Protein AF-A0A9D5S9P6-F1 (afdb_monomer)

Radius of gyration: 15.17 Å; Cα contacts (8 Å, |Δi|>4): 140; chains: 1; bounding box: 53×34×42 Å

Structure (mmCIF, N/CA/C/O backbone):
data_AF-A0A9D5S9P6-F1
#
_entry.id   AF-A0A9D5S9P6-F1
#
loop_
_atom_site.group_PDB
_atom_site.id
_atom_site.type_symbol
_atom_site.label_atom_id
_atom_site.label_alt_id
_atom_site.label_comp_id
_atom_site.label_asym_id
_atom_site.label_entity_id
_atom_site.label_seq_id
_atom_site.pdbx_PDB_ins_code
_atom_site.Cartn_x
_atom_site.Cartn_y
_atom_site.Cartn_z
_atom_site.occupancy
_atom_site.B_iso_or_equiv
_atom_site.auth_seq_id
_atom_site.auth_comp_id
_atom_site.auth_asym_id
_atom_site.auth_atom_id
_atom_site.pdbx_PDB_model_num
ATOM 1 N N . MET A 1 1 ? -26.458 5.612 26.821 1.00 38.66 1 MET A N 1
ATOM 2 C CA . MET A 1 1 ? -25.462 6.044 25.814 1.00 38.66 1 MET A CA 1
ATOM 3 C C . MET A 1 1 ? -24.932 4.812 25.089 1.00 38.66 1 MET A C 1
ATOM 5 O O . MET A 1 1 ? -24.274 4.001 25.723 1.00 38.66 1 MET A O 1
ATOM 9 N N . LYS A 1 2 ? -25.262 4.609 23.805 1.00 32.00 2 LYS A N 1
ATOM 10 C CA . LYS A 1 2 ? -24.620 3.568 22.984 1.00 32.00 2 LYS A CA 1
ATOM 11 C C . LYS A 1 2 ? -23.359 4.178 22.375 1.00 32.00 2 LYS A C 1
ATOM 13 O O . LYS A 1 2 ? -23.454 5.179 21.674 1.00 32.00 2 LYS A O 1
ATOM 18 N N . ALA A 1 3 ? -22.196 3.613 22.682 1.00 42.91 3 ALA A N 1
ATOM 19 C CA . ALA A 1 3 ? -20.968 3.939 21.973 1.00 42.91 3 ALA A CA 1
ATOM 20 C C . ALA A 1 3 ? -21.141 3.500 20.513 1.00 42.91 3 ALA A C 1
ATOM 22 O O . ALA A 1 3 ? -21.346 2.315 20.247 1.00 42.91 3 ALA A O 1
ATOM 23 N N . TYR A 1 4 ? -21.100 4.447 19.579 1.00 42.47 4 TYR A N 1
ATOM 24 C CA . TYR A 1 4 ? -20.995 4.139 18.160 1.00 42.47 4 TYR A CA 1
ATOM 25 C C . TYR 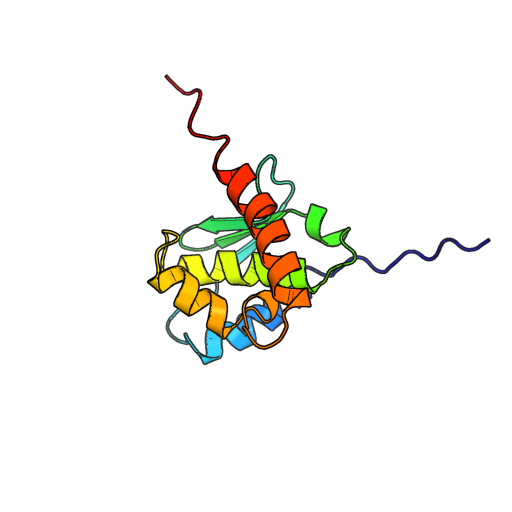A 1 4 ? -19.618 3.502 17.949 1.00 42.47 4 TYR A C 1
ATOM 27 O O . TYR A 1 4 ? -18.603 4.193 17.936 1.00 42.47 4 TYR A O 1
ATOM 35 N N . LYS A 1 5 ? -19.558 2.169 17.873 1.00 50.28 5 LYS A N 1
ATOM 36 C CA . LYS A 1 5 ? -18.395 1.494 17.298 1.00 50.28 5 LYS A CA 1
ATOM 37 C C . LYS A 1 5 ? -18.413 1.855 15.821 1.00 50.28 5 LYS A C 1
ATOM 39 O O . LYS A 1 5 ? -19.235 1.327 15.085 1.00 50.28 5 LYS A O 1
ATOM 44 N N . THR A 1 6 ? -17.565 2.787 15.408 1.00 58.38 6 THR A N 1
ATOM 45 C CA . THR A 1 6 ? -17.225 2.942 13.996 1.00 58.38 6 THR A CA 1
ATOM 46 C C . THR A 1 6 ? -16.754 1.573 13.513 1.00 58.38 6 THR A C 1
ATOM 48 O O . THR A 1 6 ? -15.863 0.986 14.138 1.00 58.38 6 THR A O 1
ATOM 51 N N . ASP A 1 7 ? -17.395 1.022 12.485 1.00 79.31 7 ASP A N 1
ATOM 52 C CA . ASP A 1 7 ? -16.976 -0.255 11.919 1.00 79.31 7 ASP A CA 1
ATOM 53 C C . ASP A 1 7 ? -15.508 -0.137 11.498 1.00 79.31 7 ASP A C 1
ATOM 55 O O . ASP A 1 7 ? -15.110 0.821 10.833 1.00 79.31 7 ASP A O 1
ATOM 59 N N . MET A 1 8 ? -14.677 -1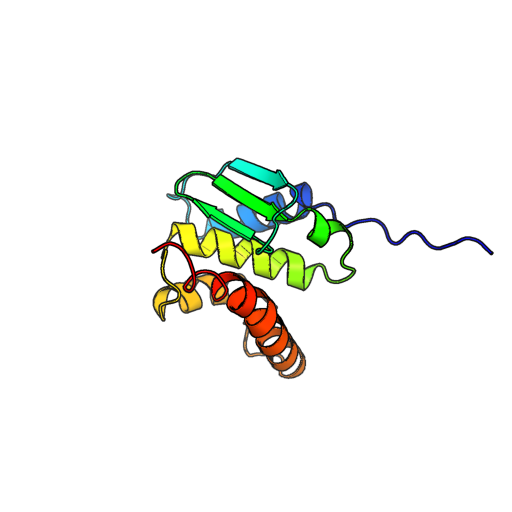.070 11.966 1.00 87.88 8 MET A N 1
ATOM 60 C CA . MET A 1 8 ? -13.259 -1.084 11.617 1.00 87.88 8 MET A CA 1
ATOM 61 C C . MET A 1 8 ? -13.111 -1.216 10.102 1.00 87.88 8 MET A C 1
ATOM 63 O O . MET A 1 8 ? -13.858 -1.961 9.467 1.00 87.88 8 MET A O 1
ATOM 67 N N . ILE A 1 9 ? -12.114 -0.542 9.528 1.00 92.62 9 ILE A N 1
ATOM 68 C CA . ILE A 1 9 ? -11.826 -0.679 8.100 1.00 92.62 9 ILE A CA 1
ATOM 69 C C . ILE A 1 9 ? -11.398 -2.122 7.819 1.00 92.62 9 ILE A C 1
ATOM 71 O O . ILE A 1 9 ? -10.427 -2.619 8.394 1.00 92.62 9 ILE A O 1
ATOM 75 N N . ASP A 1 10 ? -12.091 -2.782 6.894 1.00 95.88 10 ASP A N 1
ATOM 76 C CA . ASP A 1 10 ? -11.721 -4.104 6.400 1.00 95.88 10 ASP A CA 1
ATOM 77 C C . ASP A 1 10 ? -10.551 -3.989 5.410 1.00 95.88 10 ASP A C 1
ATOM 79 O O . ASP A 1 10 ? -10.723 -3.688 4.228 1.00 95.88 10 ASP A O 1
ATOM 83 N N . LEU A 1 11 ? -9.333 -4.227 5.903 1.00 96.06 11 LEU A N 1
ATOM 84 C CA . LEU A 1 11 ? -8.124 -4.131 5.080 1.00 96.06 11 LEU A CA 1
ATOM 85 C C . LEU A 1 11 ? -8.077 -5.149 3.944 1.00 96.06 11 LEU A C 1
ATOM 87 O O . LEU A 1 11 ? -7.435 -4.862 2.938 1.00 96.06 11 LEU A O 1
ATOM 91 N N . GLN A 1 12 ? -8.702 -6.321 4.096 1.00 97.44 12 GLN A N 1
ATOM 92 C CA . GLN A 1 12 ? -8.726 -7.311 3.022 1.00 97.44 12 GLN A CA 1
ATOM 93 C C . GLN A 1 12 ? -9.595 -6.785 1.883 1.00 97.44 12 GLN A C 1
ATOM 95 O O . GLN A 1 12 ? -9.138 -6.721 0.746 1.00 97.44 12 GLN A O 1
ATOM 100 N N . ARG A 1 13 ? -10.800 -6.307 2.208 1.00 97.50 13 ARG A N 1
ATOM 101 C CA . ARG A 1 13 ? -11.713 -5.711 1.229 1.00 97.50 13 ARG A CA 1
ATOM 102 C C . ARG A 1 13 ? -11.098 -4.509 0.513 1.00 97.50 13 ARG A C 1
ATOM 104 O O . ARG A 1 13 ? -11.216 -4.403 -0.707 1.00 97.50 13 ARG A O 1
ATOM 111 N N . GLU A 1 14 ? -10.440 -3.612 1.247 1.00 97.12 14 GLU A N 1
ATOM 112 C CA . GLU A 1 14 ? -9.780 -2.447 0.644 1.00 97.12 14 GLU A CA 1
ATOM 113 C C . GLU A 1 14 ? -8.600 -2.852 -0.246 1.00 97.12 14 GLU A C 1
ATOM 115 O O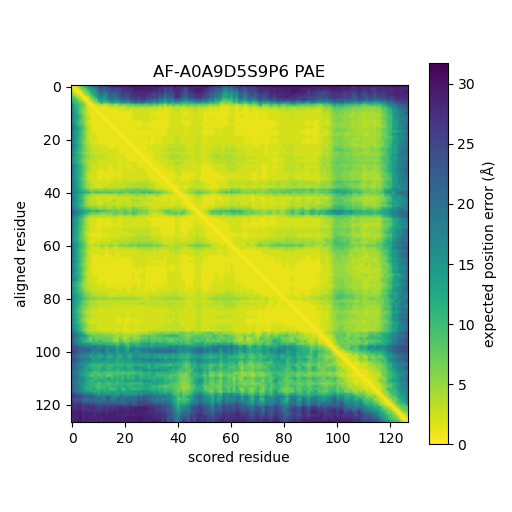 . GLU A 1 14 ? -8.447 -2.325 -1.347 1.00 97.12 14 GLU A O 1
ATOM 120 N N . TYR A 1 15 ? -7.795 -3.825 0.190 1.00 98.00 15 TYR A N 1
ATOM 121 C CA . TYR A 1 15 ? -6.701 -4.364 -0.613 1.00 98.00 15 TYR A CA 1
ATOM 122 C C . TYR A 1 15 ? -7.202 -5.005 -1.912 1.00 98.00 15 TYR A C 1
ATOM 124 O O . TYR A 1 15 ? -6.648 -4.730 -2.975 1.00 98.00 15 TYR A O 1
ATOM 132 N N . ASP A 1 16 ? -8.263 -5.808 -1.839 1.00 98.25 16 ASP A N 1
ATOM 133 C CA . ASP A 1 16 ? -8.854 -6.480 -2.995 1.00 98.25 16 ASP A CA 1
ATOM 134 C C . ASP A 1 16 ? -9.391 -5.460 -4.003 1.00 98.25 16 ASP A C 1
ATOM 136 O O . ASP A 1 16 ? -9.057 -5.523 -5.184 1.00 98.25 16 ASP A O 1
ATOM 140 N N . GLY A 1 17 ? -10.139 -4.457 -3.535 1.00 97.75 17 GLY A N 1
ATOM 141 C CA . GLY A 1 17 ? -10.649 -3.390 -4.396 1.00 97.75 17 GLY A CA 1
ATOM 142 C C . GLY A 1 17 ? -9.537 -2.585 -5.075 1.00 97.75 17 GLY A C 1
ATOM 143 O O . GLY A 1 17 ? -9.615 -2.310 -6.274 1.00 97.75 17 GLY A O 1
ATOM 144 N N . CYS A 1 18 ? -8.477 -2.238 -4.338 1.00 97.50 18 CYS A N 1
ATOM 145 C CA . CYS A 1 18 ? -7.302 -1.581 -4.909 1.00 97.50 18 CYS A CA 1
ATOM 146 C C . CYS A 1 18 ? -6.588 -2.469 -5.936 1.00 97.50 18 CYS A C 1
ATOM 148 O O . CYS A 1 18 ? -6.163 -1.969 -6.979 1.00 97.50 18 CYS A O 1
ATOM 150 N N . TRP A 1 19 ? -6.482 -3.775 -5.673 1.00 97.88 19 TRP A N 1
ATOM 151 C CA . TRP A 1 19 ? -5.826 -4.716 -6.575 1.00 97.88 19 TRP A CA 1
ATOM 152 C C . TRP A 1 19 ? -6.553 -4.816 -7.917 1.00 97.88 19 TRP A C 1
ATOM 154 O O . TRP A 1 19 ? -5.906 -4.720 -8.954 1.00 97.88 19 TRP A O 1
ATOM 164 N N . GLU A 1 20 ? -7.884 -4.915 -7.924 1.00 97.88 20 GLU A N 1
ATOM 165 C CA . GLU A 1 20 ? -8.669 -4.979 -9.169 1.00 97.88 20 GLU A CA 1
ATOM 166 C C . GLU A 1 20 ? -8.492 -3.730 -10.050 1.00 97.88 20 GLU A C 1
ATOM 168 O O . GLU A 1 20 ? -8.521 -3.789 -11.281 1.00 97.88 20 GLU A O 1
ATOM 173 N N . VAL A 1 21 ? -8.304 -2.557 -9.443 1.00 97.06 21 VAL A N 1
ATOM 174 C CA . VAL A 1 21 ? -7.998 -1.326 -10.187 1.00 97.06 21 VAL A CA 1
ATOM 175 C C . VAL A 1 21 ? -6.562 -1.355 -10.710 1.00 97.06 21 VAL A C 1
ATOM 177 O O . VAL A 1 21 ? -6.339 -1.080 -11.887 1.00 97.06 21 VAL A O 1
ATOM 180 N N . PHE A 1 22 ? -5.600 -1.710 -9.859 1.00 96.94 22 PHE A N 1
ATOM 181 C CA . PHE A 1 22 ? -4.181 -1.742 -10.206 1.00 96.94 22 PHE A CA 1
ATOM 182 C C . PHE A 1 22 ? -3.878 -2.755 -11.319 1.00 96.94 22 PHE A C 1
ATOM 184 O O . PHE A 1 22 ? -3.217 -2.428 -12.305 1.00 96.94 22 PHE A O 1
ATOM 191 N N . HIS A 1 23 ? -4.412 -3.971 -11.198 1.00 96.94 23 HIS A N 1
ATOM 192 C CA . HIS A 1 23 ? -4.176 -5.073 -12.125 1.00 96.94 23 HIS A CA 1
ATOM 193 C C . HIS A 1 23 ? -4.720 -4.794 -13.531 1.00 96.94 23 HIS A C 1
ATOM 195 O O . HIS A 1 23 ? -4.113 -5.213 -14.510 1.00 96.94 23 HIS A O 1
ATOM 201 N N . ARG A 1 24 ? -5.805 -4.017 -13.659 1.00 97.06 24 ARG A N 1
ATOM 202 C CA . ARG A 1 24 ? -6.311 -3.589 -14.975 1.00 97.06 24 ARG A CA 1
ATOM 203 C C . ARG A 1 24 ? -5.294 -2.764 -15.765 1.00 97.06 24 ARG A C 1
ATOM 205 O O . ARG A 1 24 ? -5.246 -2.883 -16.983 1.00 97.06 24 ARG A O 1
ATOM 212 N N . GLN A 1 25 ? -4.485 -1.954 -15.083 1.00 96.25 25 GLN A N 1
ATOM 213 C CA . GLN A 1 25 ? -3.431 -1.152 -15.709 1.00 96.25 25 GLN A CA 1
ATOM 214 C C . GLN A 1 25 ? -2.116 -1.937 -15.854 1.00 96.25 25 GLN A C 1
ATOM 216 O O . GLN A 1 25 ? -1.362 -1.715 -16.799 1.00 96.25 25 GLN A O 1
ATOM 221 N N . TYR A 1 26 ? -1.848 -2.860 -14.927 1.00 95.75 26 TYR A N 1
ATOM 222 C CA . TYR A 1 26 ? -0.616 -3.647 -14.856 1.00 95.75 26 TYR A CA 1
ATOM 223 C C . TYR A 1 26 ? -0.903 -5.162 -14.843 1.00 95.75 26 TYR A C 1
ATOM 225 O O . TYR A 1 26 ? -0.597 -5.841 -13.857 1.00 95.75 26 TYR A O 1
ATOM 233 N N . PRO A 1 27 ? -1.464 -5.730 -15.931 1.00 96.62 27 PRO A N 1
ATOM 234 C CA . PRO A 1 27 ? -1.938 -7.118 -15.950 1.00 96.62 27 PRO A CA 1
ATOM 235 C C . PRO A 1 27 ? -0.809 -8.156 -15.880 1.00 96.62 27 PRO A C 1
ATOM 237 O O . PRO A 1 27 ? -1.041 -9.311 -15.538 1.00 96.62 27 PRO A O 1
ATOM 240 N N . TYR A 1 28 ? 0.427 -7.752 -16.178 1.00 95.38 28 TYR A N 1
ATOM 241 C CA . TYR A 1 28 ? 1.615 -8.607 -16.115 1.00 95.38 28 TYR A CA 1
ATOM 242 C C . TYR A 1 28 ? 2.208 -8.741 -14.702 1.00 95.38 28 TYR A C 1
ATOM 244 O O . TYR A 1 28 ? 3.151 -9.506 -14.505 1.00 95.38 28 TYR A O 1
ATOM 252 N N . VAL A 1 29 ? 1.700 -7.994 -13.717 1.00 94.69 29 VAL A N 1
ATOM 253 C CA . VAL A 1 29 ? 2.168 -8.074 -12.328 1.00 94.69 29 VAL A CA 1
ATOM 254 C C . VAL A 1 29 ? 1.401 -9.168 -11.592 1.00 94.69 29 VAL A C 1
ATOM 256 O O . VAL A 1 29 ? 0.174 -9.128 -11.502 1.00 94.69 29 VAL A O 1
ATOM 259 N N . GLU A 1 30 ? 2.129 -10.136 -11.031 1.00 95.00 30 GLU A N 1
ATOM 260 C CA . GLU A 1 30 ? 1.555 -11.186 -10.182 1.00 95.00 30 GLU A CA 1
ATOM 261 C C . GLU A 1 30 ? 0.965 -10.574 -8.903 1.00 95.00 30 GLU A C 1
ATOM 263 O O . GLU A 1 30 ? 1.583 -9.713 -8.269 1.00 95.00 30 GLU A O 1
ATOM 268 N N . ARG A 1 31 ? -0.220 -11.044 -8.494 1.00 96.56 31 ARG A N 1
ATOM 269 C CA . ARG A 1 31 ? -0.869 -10.593 -7.259 1.00 96.56 31 ARG A CA 1
ATOM 270 C C . ARG A 1 31 ? -0.022 -10.951 -6.040 1.00 96.56 31 ARG A C 1
ATOM 272 O O . ARG A 1 31 ? 0.122 -12.139 -5.743 1.00 96.56 31 ARG A O 1
ATOM 279 N N . PRO A 1 32 ? 0.501 -9.968 -5.286 1.00 96.81 32 PRO A N 1
ATOM 280 C CA . PRO A 1 32 ? 1.272 -10.281 -4.100 1.00 96.81 32 PRO A CA 1
ATOM 281 C C . PRO A 1 32 ? 0.346 -10.805 -3.004 1.00 96.81 32 PRO A C 1
ATOM 283 O O . PRO A 1 32 ? -0.801 -10.387 -2.863 1.00 96.81 32 PRO A O 1
ATOM 286 N N . LYS A 1 33 ? 0.855 -11.705 -2.167 1.00 97.56 33 LYS A N 1
ATOM 287 C CA . LYS A 1 33 ? 0.096 -12.157 -1.000 1.00 97.56 33 LYS A CA 1
ATOM 288 C C . LYS A 1 33 ? -0.037 -11.015 0.012 1.00 97.56 33 LYS A C 1
ATOM 290 O O . LYS A 1 33 ? 0.961 -10.372 0.345 1.00 97.56 33 LYS A O 1
ATOM 295 N N . LEU A 1 34 ? -1.243 -10.800 0.537 1.00 98.19 34 LEU A N 1
ATOM 296 C CA . LEU A 1 34 ? -1.473 -9.856 1.627 1.00 98.19 34 LEU A CA 1
ATOM 297 C C . LEU A 1 34 ? -1.183 -10.508 2.985 1.00 98.19 34 LEU A C 1
ATOM 299 O O . LEU A 1 34 ? -1.651 -11.607 3.281 1.00 98.19 34 LEU A O 1
ATOM 303 N N . TYR A 1 35 ? -0.462 -9.787 3.840 1.00 97.62 35 TYR A N 1
ATOM 304 C CA . TYR A 1 35 ? -0.334 -10.078 5.263 1.00 97.62 35 TYR A CA 1
ATOM 305 C C . TYR A 1 35 ? -0.820 -8.889 6.087 1.00 97.62 35 TYR A C 1
ATOM 307 O O . TYR A 1 35 ? -0.327 -7.776 5.928 1.00 97.62 35 TYR A O 1
ATOM 315 N N . ILE A 1 36 ? -1.724 -9.126 7.032 1.00 97.00 36 ILE A N 1
ATOM 316 C CA . ILE A 1 36 ? -2.132 -8.122 8.018 1.00 97.00 36 ILE A CA 1
ATOM 317 C C . ILE A 1 36 ? -1.450 -8.474 9.337 1.00 97.00 36 ILE A C 1
ATOM 319 O O . ILE A 1 36 ? -1.709 -9.528 9.912 1.00 97.00 36 ILE A O 1
ATOM 323 N N . LYS A 1 37 ? -0.538 -7.618 9.808 1.00 94.88 37 LYS A N 1
ATOM 324 C CA . LYS A 1 37 ? 0.250 -7.895 11.020 1.00 94.88 37 LYS A CA 1
ATOM 325 C C . LYS A 1 37 ? 0.581 -6.633 11.803 1.00 94.88 37 LYS A C 1
ATOM 327 O O . LYS A 1 37 ? 0.424 -5.514 11.322 1.00 94.88 37 LYS A O 1
ATOM 332 N N . LYS A 1 38 ? 1.067 -6.792 13.035 1.00 92.81 38 LYS A N 1
ATOM 333 C CA . LYS A 1 38 ? 1.656 -5.680 13.793 1.00 92.81 38 LYS A CA 1
ATOM 334 C C . LYS A 1 38 ? 3.008 -5.331 13.176 1.00 92.81 38 LYS A C 1
ATOM 336 O O . LYS A 1 38 ? 3.953 -6.103 13.292 1.00 92.81 38 LYS A O 1
ATOM 341 N N . LEU A 1 39 ? 3.106 -4.163 12.546 1.00 87.81 39 LEU A N 1
ATOM 342 C CA . LEU A 1 39 ? 4.388 -3.600 12.117 1.00 87.81 39 LEU A CA 1
ATOM 343 C C . LEU A 1 39 ? 4.864 -2.585 13.162 1.00 87.81 39 LEU A C 1
ATOM 345 O O . LEU A 1 39 ? 4.087 -1.736 13.614 1.00 87.81 39 LEU A O 1
ATOM 349 N N . ARG A 1 40 ? 6.140 -2.678 13.554 1.00 82.56 40 ARG A N 1
ATOM 350 C CA . ARG A 1 40 ? 6.738 -1.800 14.573 1.00 82.56 40 ARG A CA 1
ATOM 351 C C . ARG A 1 40 ? 6.939 -0.381 14.036 1.00 82.56 40 ARG A C 1
ATOM 353 O O . ARG A 1 40 ? 6.545 0.576 14.699 1.00 82.56 40 ARG A O 1
ATOM 360 N N . LYS A 1 41 ? 7.483 -0.264 12.821 1.00 79.38 41 LYS A N 1
ATOM 361 C CA . LYS A 1 41 ? 7.925 1.005 12.222 1.00 79.38 41 LYS A CA 1
ATOM 362 C C . LYS A 1 41 ? 7.283 1.327 10.870 1.00 79.38 41 LYS A C 1
ATOM 364 O O . LYS A 1 41 ? 7.729 2.229 10.198 1.00 79.38 41 LYS A O 1
ATOM 369 N N . ALA A 1 42 ? 6.235 0.642 10.427 1.00 84.88 42 ALA A N 1
ATOM 370 C CA . ALA A 1 42 ? 5.664 0.950 9.113 1.00 84.88 42 ALA A CA 1
ATOM 371 C C . ALA A 1 42 ? 4.148 0.819 9.099 1.00 84.88 42 ALA A C 1
ATOM 373 O O . ALA A 1 42 ? 3.565 0.136 9.944 1.00 84.88 42 ALA A O 1
ATOM 374 N N . TRP A 1 43 ? 3.509 1.505 8.158 1.00 91.81 43 TRP A N 1
ATOM 375 C CA . TRP A 1 43 ? 2.093 1.311 7.846 1.00 91.81 43 TRP A CA 1
ATOM 376 C C . TRP A 1 43 ? 1.903 0.222 6.793 1.00 91.81 43 TRP A C 1
ATOM 378 O O . TRP A 1 43 ? 0.954 -0.552 6.896 1.00 91.81 43 TRP A O 1
ATOM 388 N N . GLY A 1 44 ? 2.850 0.115 5.864 1.00 91.44 44 GLY A N 1
ATOM 389 C CA . GLY A 1 44 ? 2.935 -0.922 4.850 1.00 91.44 44 GLY A CA 1
ATOM 390 C C . GLY A 1 44 ? 4.385 -1.349 4.617 1.00 91.44 44 GLY A C 1
ATOM 391 O O . GLY A 1 44 ? 5.320 -0.660 5.031 1.00 91.44 44 GLY A O 1
ATOM 392 N N . LEU A 1 45 ? 4.569 -2.515 4.006 1.00 91.75 45 LEU A N 1
ATOM 393 C CA . LEU A 1 45 ? 5.847 -2.967 3.467 1.00 91.75 45 LEU A CA 1
ATOM 394 C C . LEU A 1 45 ? 5.603 -3.867 2.260 1.00 91.75 45 LEU A C 1
ATOM 396 O O . LEU A 1 45 ? 4.849 -4.835 2.360 1.00 91.75 45 LEU A O 1
ATOM 400 N N . CYS A 1 46 ? 6.298 -3.590 1.166 1.00 92.44 46 CYS A N 1
ATOM 401 C CA . CYS A 1 46 ? 6.354 -4.435 -0.013 1.00 92.44 46 CYS A CA 1
ATOM 402 C C . CYS A 1 46 ? 7.674 -5.211 -0.067 1.00 92.44 46 CYS A C 1
ATOM 404 O 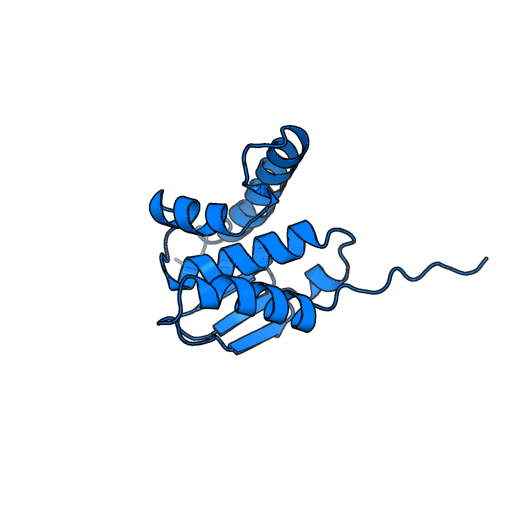O . CYS A 1 46 ? 8.756 -4.650 0.093 1.00 92.44 46 CYS A O 1
ATOM 406 N N . ALA A 1 47 ? 7.577 -6.506 -0.339 1.00 87.31 47 ALA A N 1
ATOM 407 C CA . ALA A 1 47 ? 8.678 -7.336 -0.808 1.00 87.31 47 ALA A CA 1
ATOM 408 C C . ALA A 1 47 ? 8.275 -7.978 -2.141 1.00 87.31 47 ALA A C 1
ATOM 410 O O . ALA A 1 47 ? 7.104 -7.944 -2.513 1.00 87.31 47 ALA A O 1
ATOM 411 N N . LYS A 1 48 ? 9.221 -8.624 -2.838 1.00 78.69 48 LYS A N 1
ATOM 412 C CA . LYS A 1 48 ? 9.024 -9.159 -4.204 1.00 78.69 48 LYS A CA 1
ATOM 413 C C . LYS A 1 48 ? 7.703 -9.910 -4.451 1.00 78.69 48 LYS A C 1
ATOM 415 O O . LYS A 1 48 ? 7.218 -9.869 -5.570 1.00 78.69 48 LYS A O 1
ATOM 420 N N . ARG A 1 49 ? 7.146 -10.622 -3.461 1.00 85.19 49 ARG A N 1
ATOM 421 C CA . ARG A 1 49 ? 5.924 -11.442 -3.626 1.00 85.19 49 ARG A CA 1
ATOM 422 C C . ARG A 1 49 ? 4.834 -11.194 -2.582 1.00 85.19 49 ARG A C 1
ATOM 424 O O . ARG A 1 49 ? 3.855 -11.937 -2.529 1.00 85.19 49 ARG A O 1
ATOM 431 N N . TYR A 1 50 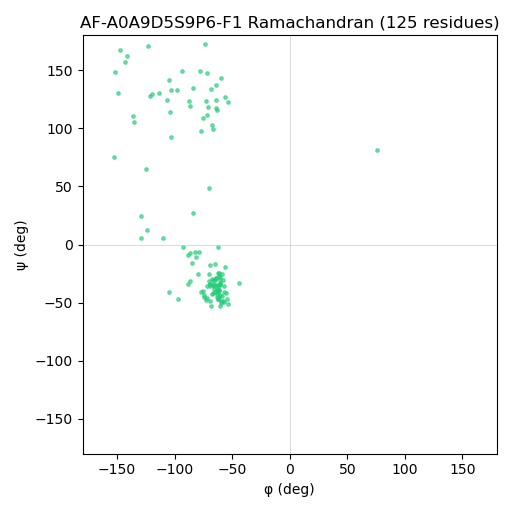? 5.001 -10.208 -1.706 1.00 94.38 50 TYR A N 1
ATOM 432 C CA . TYR A 1 50 ? 4.020 -9.961 -0.653 1.00 94.38 50 TYR A CA 1
ATOM 433 C C . TYR A 1 50 ? 3.973 -8.504 -0.221 1.00 94.38 50 TYR A C 1
ATOM 435 O O . TYR A 1 50 ? 4.988 -7.811 -0.176 1.00 94.38 50 TYR A O 1
ATOM 443 N N . ILE A 1 51 ? 2.779 -8.086 0.185 1.00 96.75 51 ILE A N 1
ATOM 444 C CA . ILE A 1 51 ? 2.531 -6.808 0.837 1.00 96.75 51 ILE A CA 1
ATOM 445 C C . ILE A 1 51 ? 2.099 -7.096 2.271 1.00 96.75 51 ILE A C 1
ATOM 447 O O . ILE A 1 51 ? 1.240 -7.933 2.533 1.00 96.75 51 ILE A O 1
ATOM 451 N N . SER A 1 52 ? 2.725 -6.415 3.222 1.00 96.06 52 SER A N 1
ATOM 452 C CA . SER A 1 52 ? 2.326 -6.418 4.623 1.00 96.06 52 SER A CA 1
ATOM 453 C C . SER A 1 52 ? 1.678 -5.091 4.975 1.00 96.06 52 SER A C 1
ATOM 455 O O . SER A 1 52 ? 2.321 -4.059 4.835 1.00 96.06 52 SER A O 1
ATOM 457 N N . LEU A 1 53 ? 0.459 -5.114 5.501 1.00 96.19 53 LEU A N 1
ATOM 458 C CA . LEU A 1 53 ? -0.211 -3.946 6.061 1.00 96.19 53 LEU A CA 1
ATOM 459 C C . LEU A 1 53 ? -0.208 -4.002 7.588 1.00 96.19 53 LEU A C 1
ATOM 461 O O . LEU A 1 53 ? -0.392 -5.059 8.202 1.00 96.19 53 LEU A O 1
ATOM 465 N N . ASN A 1 54 ? -0.016 -2.845 8.216 1.00 94.94 54 ASN A N 1
ATOM 466 C CA . ASN A 1 54 ? -0.107 -2.728 9.660 1.00 94.94 54 ASN A CA 1
ATOM 467 C C . ASN A 1 54 ? -1.571 -2.814 10.094 1.00 94.94 54 ASN A C 1
ATOM 469 O O . ASN A 1 54 ? -2.376 -1.967 9.720 1.00 94.94 54 ASN A O 1
ATOM 473 N N . GLN A 1 55 ? -1.905 -3.757 10.975 1.00 94.81 55 GLN A N 1
ATOM 474 C CA . GLN A 1 55 ? -3.261 -3.895 11.524 1.00 94.81 55 GLN A CA 1
ATOM 475 C C . GLN A 1 55 ? -3.792 -2.616 12.205 1.00 94.81 55 GLN A C 1
ATOM 477 O O . GLN A 1 55 ? -4.996 -2.461 12.370 1.00 94.81 55 GLN A O 1
ATOM 482 N N . LYS A 1 56 ? -2.912 -1.678 12.597 1.00 92.06 56 LYS A N 1
ATOM 483 C CA . LYS A 1 56 ? -3.318 -0.359 13.114 1.00 92.06 56 LYS A CA 1
ATOM 484 C C . LYS A 1 56 ? -4.158 0.442 12.109 1.00 92.06 56 LYS A C 1
ATOM 486 O O . LYS A 1 56 ? -4.947 1.266 12.551 1.00 92.06 56 LYS A O 1
ATOM 491 N N . LEU A 1 57 ? -4.023 0.181 10.805 1.00 92.00 57 LEU A N 1
ATOM 492 C CA . LEU A 1 57 ? -4.823 0.816 9.752 1.00 92.00 57 LEU A CA 1
ATOM 493 C C . LEU A 1 57 ? -6.329 0.543 9.909 1.00 92.00 57 LEU A C 1
ATOM 495 O O . LEU A 1 57 ? -7.122 1.417 9.593 1.00 92.00 57 LEU A O 1
ATOM 499 N N . GLN A 1 58 ? -6.726 -0.608 10.470 1.00 93.44 58 GLN A N 1
ATOM 500 C CA . GLN A 1 58 ? -8.141 -0.958 10.709 1.00 93.44 58 GLN A CA 1
ATOM 501 C C . GLN A 1 58 ? -8.853 0.004 11.666 1.00 93.44 58 GLN A C 1
ATOM 503 O O . GLN A 1 58 ? -10.075 0.097 11.660 1.00 93.44 58 GLN A O 1
ATOM 508 N N . LYS A 1 59 ? -8.082 0.673 12.531 1.00 89.69 59 LYS A N 1
ATOM 509 C CA . LYS A 1 59 ? -8.594 1.577 13.567 1.00 89.69 59 LYS A CA 1
ATOM 510 C C . LYS A 1 59 ? -8.657 3.030 13.110 1.00 89.69 59 LYS A C 1
ATOM 512 O O . LYS A 1 59 ? -9.028 3.884 13.908 1.00 89.69 59 LYS A O 1
ATOM 517 N N . LEU A 1 60 ? -8.212 3.311 11.889 1.00 86.25 60 LEU A N 1
ATOM 518 C CA . LEU A 1 60 ? -8.345 4.634 11.306 1.00 86.25 60 LEU A CA 1
ATOM 519 C C . LEU A 1 60 ? -9.780 4.819 10.823 1.00 86.25 60 LEU A C 1
ATOM 521 O O . LEU A 1 60 ? -10.440 3.868 10.419 1.00 86.25 60 LEU A O 1
ATOM 525 N N . ASP A 1 61 ? -10.242 6.056 10.865 1.00 84.25 61 ASP A N 1
ATOM 526 C CA . ASP A 1 61 ? -11.502 6.511 10.282 1.00 84.25 61 ASP A CA 1
ATOM 527 C C . ASP A 1 61 ? -11.338 6.950 8.813 1.00 84.25 61 ASP A C 1
ATOM 529 O O . ASP A 1 61 ? -12.321 7.168 8.106 1.00 84.25 61 ASP A O 1
ATOM 533 N N . ASP A 1 62 ? -10.097 7.041 8.327 1.00 87.50 62 ASP A N 1
ATOM 534 C CA . ASP A 1 62 ? -9.765 7.521 6.989 1.00 87.50 62 ASP A CA 1
ATOM 535 C C . ASP A 1 62 ? -9.409 6.386 6.015 1.00 87.50 62 ASP A C 1
ATOM 537 O O . ASP A 1 62 ? -8.250 5.982 5.870 1.00 87.50 62 ASP A O 1
ATOM 541 N N . VAL A 1 63 ? -10.414 5.901 5.280 1.00 89.12 63 VAL A N 1
ATOM 542 C CA . VAL A 1 63 ? -10.227 4.885 4.229 1.00 89.12 63 VAL A CA 1
ATOM 543 C C . VAL A 1 63 ? -9.307 5.357 3.099 1.00 89.12 63 VAL A C 1
ATOM 545 O O . VAL A 1 63 ? -8.617 4.542 2.486 1.00 89.12 63 VAL A O 1
ATOM 548 N N . TYR A 1 64 ? -9.223 6.665 2.837 1.00 88.75 64 TYR A N 1
ATOM 549 C CA . TYR A 1 64 ? -8.332 7.179 1.798 1.00 88.75 64 TYR A CA 1
ATOM 550 C C . TYR A 1 64 ? -6.868 7.029 2.199 1.00 88.75 64 TYR A C 1
ATOM 552 O O . TYR A 1 64 ? -6.045 6.688 1.353 1.00 88.75 64 TYR A O 1
ATOM 560 N N . PHE A 1 65 ? -6.545 7.195 3.484 1.00 88.69 65 PHE A N 1
ATOM 561 C CA . PHE A 1 65 ? -5.202 6.910 3.983 1.00 88.69 65 PHE A CA 1
ATOM 562 C C . PHE A 1 65 ? -4.856 5.422 3.861 1.00 88.69 65 PHE A C 1
ATOM 564 O O . PHE A 1 65 ? -3.747 5.069 3.460 1.00 88.69 65 PHE A O 1
ATOM 571 N N . VAL A 1 66 ? -5.810 4.535 4.153 1.00 92.00 66 VAL A N 1
ATOM 572 C CA . VAL A 1 66 ? -5.614 3.090 3.978 1.00 92.00 66 VAL A CA 1
ATOM 573 C C . VAL A 1 66 ? -5.312 2.755 2.515 1.00 92.00 66 VAL A C 1
ATOM 575 O O . VAL A 1 66 ? -4.320 2.081 2.235 1.00 92.00 66 VAL A O 1
ATOM 578 N N . ARG A 1 67 ? -6.105 3.283 1.576 1.00 94.06 67 ARG A N 1
ATOM 579 C CA . ARG A 1 67 ? -5.889 3.101 0.131 1.00 94.06 67 ARG A CA 1
ATOM 580 C C . ARG A 1 67 ? -4.572 3.698 -0.350 1.00 94.06 67 ARG A C 1
ATOM 582 O O . ARG A 1 67 ? -3.898 3.074 -1.162 1.00 94.06 67 ARG A O 1
ATOM 589 N N . HIS A 1 68 ? -4.177 4.856 0.177 1.00 92.38 68 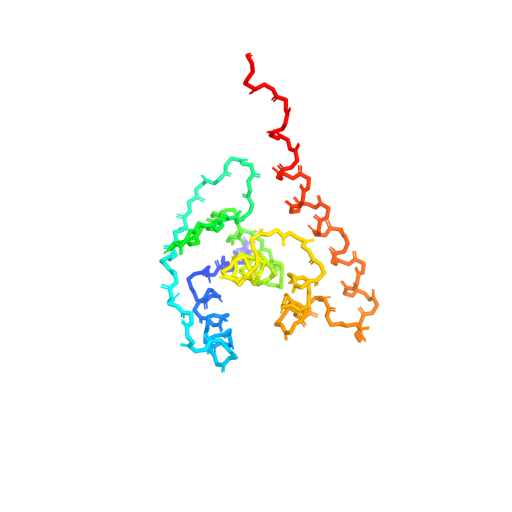HIS A N 1
ATOM 590 C CA . HIS A 1 68 ? -2.877 5.463 -0.105 1.00 92.38 68 HIS A CA 1
ATOM 591 C C . HIS A 1 68 ? -1.732 4.514 0.257 1.00 92.38 68 HIS A C 1
ATOM 593 O O . HIS A 1 68 ? -0.879 4.243 -0.582 1.00 92.38 68 HIS A O 1
ATOM 599 N N . VAL A 1 69 ? -1.744 3.939 1.468 1.00 93.06 69 VAL A N 1
ATOM 600 C CA . VAL A 1 69 ? -0.720 2.967 1.887 1.00 93.06 69 VAL A CA 1
ATOM 601 C C . VAL A 1 69 ? -0.743 1.724 0.993 1.00 93.06 69 VAL A C 1
ATOM 603 O O . VAL A 1 69 ? 0.314 1.242 0.598 1.00 93.06 69 VAL A O 1
ATOM 606 N N . ILE A 1 70 ? -1.923 1.217 0.626 1.00 95.81 70 ILE A N 1
ATOM 607 C CA . ILE A 1 70 ? -2.039 0.063 -0.278 1.00 95.81 70 ILE A CA 1
ATOM 608 C C . ILE A 1 70 ? -1.411 0.366 -1.644 1.00 95.81 70 ILE A C 1
ATOM 610 O O . ILE A 1 70 ? -0.551 -0.389 -2.097 1.00 95.81 70 ILE A O 1
ATOM 614 N N . TYR A 1 71 ? -1.798 1.470 -2.288 1.00 95.81 71 TYR A N 1
ATOM 615 C CA . TYR A 1 71 ? -1.256 1.840 -3.595 1.00 95.81 71 TYR A CA 1
ATOM 616 C C . TYR A 1 71 ? 0.227 2.197 -3.537 1.00 95.81 71 TYR A C 1
ATOM 618 O O . TYR A 1 71 ? 0.948 1.930 -4.499 1.00 95.81 71 TYR A O 1
ATOM 626 N N . HIS A 1 72 ? 0.705 2.742 -2.418 1.00 93.38 72 HIS A N 1
ATOM 627 C CA . HIS A 1 72 ? 2.128 2.968 -2.176 1.00 93.38 72 HIS A CA 1
ATOM 628 C C . HIS A 1 72 ? 2.908 1.654 -2.226 1.00 93.38 72 HIS A C 1
ATOM 630 O O . HIS A 1 72 ? 3.880 1.541 -2.971 1.00 93.38 72 HIS A O 1
ATOM 636 N N . GLU A 1 73 ? 2.453 0.630 -1.498 1.00 95.00 73 GLU A N 1
ATOM 637 C CA . GLU A 1 73 ? 3.108 -0.680 -1.525 1.00 95.00 73 GLU A CA 1
ATOM 638 C C . GLU A 1 73 ? 2.930 -1.401 -2.873 1.00 95.00 73 GLU A C 1
ATOM 640 O O . GLU A 1 73 ? 3.860 -2.053 -3.333 1.00 95.00 73 GLU A O 1
ATOM 645 N N . MET A 1 74 ? 1.796 -1.250 -3.566 1.00 96.25 74 MET A N 1
ATOM 646 C CA . MET A 1 74 ? 1.629 -1.794 -4.926 1.00 96.25 74 MET A CA 1
ATOM 647 C C . MET A 1 74 ? 2.542 -1.105 -5.948 1.00 96.25 74 MET A C 1
ATOM 649 O O . MET A 1 74 ? 3.076 -1.758 -6.840 1.00 96.25 74 MET A O 1
ATOM 653 N N . SER A 1 75 ? 2.793 0.196 -5.802 1.00 95.06 75 SER A N 1
ATOM 654 C CA . SER A 1 75 ? 3.707 0.936 -6.684 1.00 95.06 75 SER A CA 1
ATOM 655 C C . SER A 1 75 ? 5.150 0.428 -6.563 1.00 95.06 75 SER A C 1
ATOM 657 O O . SER A 1 75 ? 5.886 0.420 -7.553 1.00 95.06 75 SER A O 1
ATOM 659 N N . HIS A 1 76 ? 5.531 -0.098 -5.391 1.00 93.81 76 HIS A N 1
ATOM 660 C CA . HIS A 1 76 ? 6.818 -0.768 -5.190 1.00 93.81 76 HIS A CA 1
ATOM 661 C C . HIS A 1 76 ? 6.982 -2.066 -6.003 1.00 93.81 76 HIS A C 1
ATOM 663 O O . HIS A 1 76 ? 8.115 -2.496 -6.216 1.00 93.81 76 HIS A O 1
ATOM 669 N N . LEU A 1 77 ? 5.896 -2.656 -6.523 1.00 94.81 77 LEU A N 1
ATOM 670 C CA . LEU A 1 77 ? 5.958 -3.802 -7.443 1.00 94.81 77 LEU A CA 1
ATOM 671 C C . LEU A 1 77 ? 6.504 -3.410 -8.826 1.00 94.81 77 LEU A C 1
ATOM 673 O O . LEU A 1 77 ? 7.052 -4.259 -9.523 1.00 94.81 77 LEU A O 1
ATOM 677 N N . ILE A 1 78 ? 6.366 -2.137 -9.216 1.00 95.06 78 ILE A N 1
ATOM 678 C CA . ILE A 1 78 ? 6.884 -1.599 -10.483 1.00 95.06 78 ILE A CA 1
ATOM 679 C C . ILE A 1 78 ? 8.233 -0.905 -10.263 1.00 95.06 78 ILE A C 1
ATOM 681 O O . ILE A 1 78 ? 9.189 -1.124 -11.008 1.00 95.06 78 ILE A O 1
ATOM 685 N N . HIS A 1 79 ? 8.322 -0.066 -9.227 1.00 93.69 79 HIS A N 1
ATOM 686 C CA . HIS A 1 79 ? 9.500 0.748 -8.933 1.00 93.69 79 HIS A CA 1
ATOM 687 C C . HIS A 1 79 ? 9.826 0.717 -7.436 1.00 93.69 79 HIS A C 1
ATOM 689 O O . HIS A 1 79 ? 9.120 1.295 -6.617 1.00 93.69 79 HIS A O 1
ATOM 695 N N . MET A 1 80 ? 10.930 0.066 -7.062 1.00 88.56 80 MET A N 1
ATOM 696 C CA . MET A 1 80 ? 11.268 -0.143 -5.646 1.00 88.56 80 MET A CA 1
ATOM 697 C C . MET A 1 80 ? 11.654 1.149 -4.909 1.00 88.56 80 MET A C 1
ATOM 699 O O . MET A 1 80 ? 11.338 1.316 -3.736 1.00 88.56 80 MET A O 1
ATOM 703 N N . ASN A 1 81 ? 12.303 2.083 -5.599 1.00 86.50 81 ASN A N 1
ATOM 704 C CA . ASN A 1 81 ? 12.733 3.354 -5.018 1.00 86.50 81 ASN A CA 1
ATOM 705 C C . ASN A 1 81 ? 11.670 4.432 -5.254 1.00 86.50 81 ASN A C 1
ATOM 707 O O . ASN A 1 81 ? 11.030 4.421 -6.304 1.00 86.50 81 ASN A O 1
ATOM 711 N N . HIS A 1 82 ? 11.545 5.408 -4.345 1.00 88.88 82 HIS A N 1
ATOM 712 C CA . HIS A 1 82 ? 10.663 6.587 -4.463 1.00 88.88 82 HIS A CA 1
ATOM 713 C C . HIS A 1 82 ? 11.133 7.592 -5.533 1.00 88.88 82 HIS A C 1
ATOM 715 O O . HIS A 1 82 ? 11.264 8.788 -5.287 1.00 88.88 82 HIS A O 1
ATOM 721 N N . SER A 1 83 ? 11.436 7.098 -6.733 1.00 90.50 83 SER A N 1
ATOM 722 C CA . SER A 1 83 ? 11.848 7.889 -7.887 1.00 90.50 83 SER A CA 1
ATOM 723 C C . SER A 1 83 ? 10.667 8.650 -8.487 1.00 90.50 83 SER A C 1
ATOM 725 O O . SER A 1 83 ? 9.502 8.429 -8.145 1.00 90.50 83 SER A O 1
ATOM 727 N N . ARG A 1 84 ? 10.946 9.525 -9.459 1.00 89.38 84 ARG A N 1
ATOM 728 C CA . ARG A 1 84 ? 9.874 10.189 -10.206 1.00 89.38 84 ARG A CA 1
ATOM 729 C C . ARG A 1 84 ? 8.904 9.178 -10.834 1.00 89.38 84 ARG A C 1
ATOM 731 O O . ARG A 1 84 ? 7.698 9.351 -10.698 1.00 89.38 84 ARG A O 1
ATOM 738 N N . ALA A 1 85 ? 9.434 8.095 -11.402 1.00 93.38 85 ALA A N 1
ATOM 739 C CA . ALA A 1 85 ? 8.639 7.024 -11.990 1.00 93.38 85 ALA A CA 1
ATOM 740 C C . ALA A 1 85 ? 7.730 6.329 -10.958 1.00 93.38 85 ALA A C 1
ATOM 742 O O . ALA A 1 85 ? 6.568 6.069 -11.253 1.00 93.38 85 ALA A O 1
ATOM 743 N N . PHE A 1 86 ? 8.198 6.107 -9.721 1.00 92.06 86 PHE A N 1
ATOM 744 C CA . PHE A 1 86 ? 7.344 5.597 -8.637 1.00 92.06 86 PHE A CA 1
ATOM 745 C C . PHE A 1 86 ? 6.142 6.511 -8.385 1.00 92.06 86 PHE A C 1
ATOM 747 O O . PHE A 1 86 ? 5.003 6.049 -8.343 1.00 92.06 86 PHE A O 1
ATOM 754 N N . TYR A 1 87 ? 6.376 7.819 -8.253 1.00 89.31 87 TYR A N 1
ATOM 755 C CA . TYR A 1 87 ? 5.289 8.765 -8.004 1.00 89.31 87 TYR A CA 1
ATOM 756 C C . TYR A 1 87 ? 4.341 8.902 -9.192 1.00 89.31 87 TYR A C 1
ATOM 758 O O . TYR A 1 87 ? 3.160 9.181 -8.988 1.00 89.31 87 TYR A O 1
ATOM 766 N N . ASP A 1 88 ? 4.836 8.721 -10.413 1.00 91.94 88 ASP A N 1
ATOM 767 C CA . ASP A 1 88 ? 4.006 8.730 -11.613 1.00 91.94 88 ASP A CA 1
ATOM 768 C C . ASP A 1 88 ? 3.108 7.479 -11.684 1.00 91.94 88 ASP A C 1
ATOM 770 O O . ASP A 1 88 ? 1.970 7.590 -12.134 1.00 91.94 88 ASP A O 1
ATOM 774 N N . VAL A 1 89 ? 3.540 6.324 -11.158 1.00 94.56 89 VAL A N 1
ATOM 775 C CA . VAL A 1 89 ? 2.666 5.151 -10.935 1.00 94.56 89 VAL A CA 1
ATOM 776 C C . VAL A 1 89 ? 1.643 5.437 -9.836 1.00 94.56 89 VAL A C 1
ATOM 778 O O . VAL A 1 89 ? 0.440 5.320 -10.065 1.00 94.56 89 VAL A O 1
ATOM 781 N N . LEU A 1 90 ? 2.094 5.878 -8.659 1.00 92.75 90 LEU A N 1
A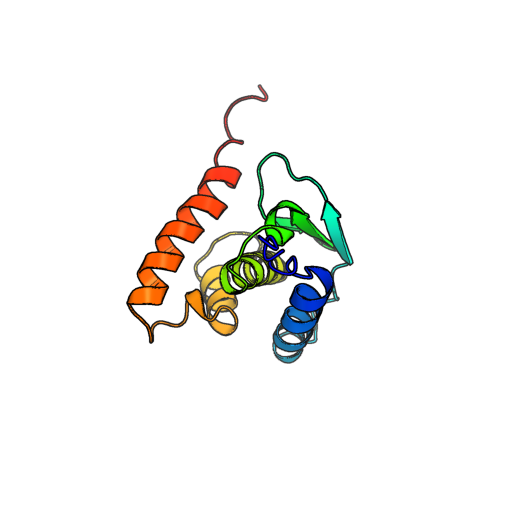TOM 782 C CA . LEU A 1 90 ? 1.222 6.092 -7.500 1.00 92.75 90 LEU A CA 1
ATOM 783 C C . LEU A 1 90 ? 0.080 7.081 -7.802 1.00 92.75 90 LEU A C 1
ATOM 785 O O . LEU A 1 90 ? -1.068 6.832 -7.437 1.00 92.75 90 LEU A O 1
ATOM 789 N N . LYS A 1 91 ? 0.365 8.167 -8.535 1.00 91.88 91 LYS A N 1
ATOM 790 C CA . LYS A 1 91 ? -0.619 9.195 -8.938 1.00 91.88 91 LYS A CA 1
ATOM 791 C C . LYS A 1 91 ? -1.744 8.690 -9.839 1.00 91.88 91 LYS A C 1
ATOM 793 O O . LYS A 1 91 ? -2.802 9.318 -9.880 1.00 91.88 91 LYS A O 1
ATOM 798 N N . GLN A 1 92 ? -1.534 7.603 -10.580 1.00 92.06 92 GLN A N 1
ATOM 799 C CA . GLN A 1 92 ? -2.576 7.051 -11.452 1.00 92.06 92 GLN A CA 1
ATOM 800 C C . GLN A 1 92 ? -3.752 6.519 -10.624 1.00 92.06 92 GLN A C 1
ATOM 802 O O . GLN A 1 92 ? -4.916 6.687 -11.004 1.00 92.06 92 GLN A O 1
ATOM 807 N N . PHE A 1 93 ? -3.444 5.945 -9.460 1.00 91.94 93 PHE A N 1
ATOM 808 C CA . PHE A 1 93 ? -4.409 5.247 -8.618 1.00 91.94 93 PHE A CA 1
ATOM 809 C C . PHE A 1 93 ? -4.826 6.032 -7.394 1.00 91.94 93 PHE A C 1
ATOM 811 O O . PHE A 1 93 ? -6.001 6.012 -7.034 1.00 91.94 93 PHE A O 1
ATOM 818 N N . ASP A 1 94 ? -3.873 6.700 -6.748 1.00 86.19 94 ASP A N 1
ATOM 819 C CA . ASP A 1 94 ? -4.116 7.334 -5.471 1.00 86.19 94 ASP A CA 1
ATOM 820 C C . ASP A 1 94 ? -4.933 8.618 -5.658 1.00 86.19 94 ASP A C 1
ATOM 822 O O . ASP A 1 94 ? -4.401 9.621 -6.155 1.00 86.19 94 ASP A O 1
ATOM 826 N N . PRO A 1 95 ? -6.215 8.626 -5.241 1.00 74.62 95 PRO A N 1
ATOM 827 C CA . PRO A 1 95 ? -7.036 9.817 -5.349 1.00 74.62 95 PRO A CA 1
ATOM 828 C C . PRO A 1 95 ? -6.436 10.974 -4.555 1.00 74.62 95 PRO A C 1
ATOM 830 O O . PRO A 1 95 ? -6.621 12.114 -4.967 1.00 74.62 95 PRO A O 1
ATOM 833 N N . LEU A 1 96 ? -5.677 10.711 -3.479 1.00 72.75 96 LEU A N 1
ATOM 834 C CA . LEU A 1 96 ? -5.060 11.763 -2.684 1.00 72.75 96 LEU A CA 1
ATOM 835 C C . LEU A 1 96 ? -4.036 12.571 -3.490 1.00 72.75 96 LEU A C 1
ATOM 837 O O . LEU A 1 96 ? -3.950 13.786 -3.324 1.00 72.75 96 LEU A O 1
ATOM 841 N N . LEU A 1 97 ? -3.307 11.931 -4.410 1.00 73.50 97 LEU A N 1
ATOM 842 C CA . LEU A 1 97 ? -2.300 12.590 -5.245 1.00 73.50 97 LEU A CA 1
ATOM 843 C C . LEU A 1 97 ? -2.849 13.226 -6.527 1.00 73.50 97 LEU A C 1
ATOM 845 O O . LEU A 1 97 ? -2.092 13.917 -7.222 1.00 73.50 97 LEU A O 1
ATOM 849 N N . LYS A 1 98 ? -4.129 13.023 -6.862 1.00 70.38 98 LYS A N 1
ATOM 850 C CA . LYS A 1 98 ? -4.743 13.682 -8.020 1.00 70.38 98 LYS A CA 1
ATOM 851 C C . LYS A 1 98 ? -4.913 15.172 -7.710 1.00 70.38 98 LYS A C 1
ATOM 853 O O . LYS A 1 98 ? -5.584 15.566 -6.761 1.00 70.38 98 LYS A O 1
ATOM 858 N N . LYS A 1 99 ? -4.244 16.005 -8.513 1.00 57.44 99 LYS A N 1
ATOM 859 C CA . LYS A 1 99 ? -4.008 17.450 -8.306 1.00 57.44 99 LYS A CA 1
ATOM 860 C C . LYS A 1 99 ? -5.259 18.338 -8.258 1.00 57.44 99 LYS A C 1
ATOM 862 O O . LYS A 1 99 ? -5.130 19.539 -8.055 1.00 57.44 99 LYS A O 1
ATOM 867 N N . GLU A 1 100 ? -6.446 17.781 -8.440 1.00 57.81 100 GLU A N 1
ATOM 868 C CA . GLU A 1 100 ? -7.686 18.541 -8.617 1.00 57.81 100 GLU A CA 1
ATOM 869 C C . GLU A 1 100 ? -8.270 19.068 -7.294 1.00 57.81 100 GLU A C 1
ATOM 871 O O . GLU A 1 100 ? -9.225 19.838 -7.311 1.00 57.81 100 GLU A O 1
ATOM 876 N N . ASN A 1 101 ? -7.700 18.702 -6.136 1.00 58.38 101 ASN A N 1
ATOM 877 C CA . ASN A 1 101 ? -8.234 19.106 -4.836 1.00 58.38 101 ASN A CA 1
ATOM 878 C C . ASN A 1 101 ? -7.140 19.582 -3.859 1.00 58.38 101 ASN A C 1
ATOM 880 O O . ASN A 1 101 ? -6.409 18.794 -3.259 1.00 58.38 101 ASN A O 1
ATOM 884 N N . GLU A 1 102 ? -7.062 20.898 -3.653 1.00 61.75 102 GLU A N 1
ATOM 885 C CA . GLU A 1 102 ? -6.064 21.558 -2.798 1.00 61.75 102 GLU A CA 1
ATOM 886 C C . GLU A 1 102 ? -6.130 21.106 -1.322 1.00 61.75 102 GLU A C 1
ATOM 888 O O . GLU A 1 102 ? -5.099 20.955 -0.658 1.00 61.75 102 GLU A O 1
ATOM 893 N N . LYS A 1 103 ? -7.332 20.796 -0.803 1.00 64.25 103 LYS A N 1
ATOM 894 C CA . LYS A 1 103 ? -7.499 20.225 0.551 1.00 64.25 103 LYS A CA 1
ATOM 895 C C . LYS A 1 103 ? -6.895 18.825 0.650 1.00 64.25 103 LYS A C 1
ATOM 897 O O . LYS A 1 103 ? -6.364 18.449 1.695 1.00 64.25 103 LYS A O 1
ATOM 902 N N . LEU A 1 104 ? -6.971 18.060 -0.434 1.00 60.41 104 LEU A N 1
ATOM 903 C CA . LEU A 1 104 ? -6.419 16.715 -0.526 1.00 60.41 104 LEU A CA 1
ATOM 904 C C . LEU A 1 104 ? -4.888 16.755 -0.578 1.00 60.41 104 LEU A C 1
ATOM 906 O O . LEU A 1 104 ? -4.236 15.961 0.091 1.00 60.41 104 LEU A O 1
ATOM 910 N N . HIS A 1 105 ? -4.321 17.765 -1.242 1.00 63.25 105 HIS A N 1
ATOM 911 C CA . HIS A 1 105 ? -2.876 17.974 -1.313 1.00 63.25 105 HIS A CA 1
ATOM 912 C C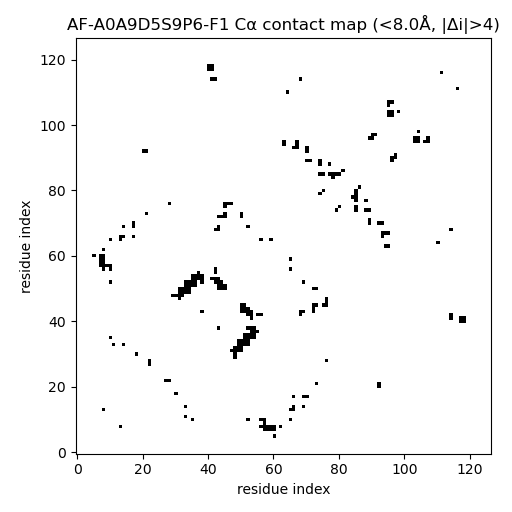 . HIS A 1 105 ? -2.236 18.248 0.059 1.00 63.25 105 HIS A C 1
ATOM 914 O O . HIS A 1 105 ? -1.224 17.643 0.404 1.00 63.25 105 HIS A O 1
ATOM 920 N N . LYS A 1 106 ? -2.858 19.080 0.907 1.00 65.25 106 LYS A N 1
ATOM 921 C CA . LYS A 1 106 ? -2.369 19.296 2.287 1.00 65.25 106 LYS A CA 1
ATOM 922 C C . LYS A 1 106 ? -2.410 18.014 3.129 1.00 65.25 106 LYS A C 1
ATOM 924 O O . LYS A 1 106 ? -1.509 17.778 3.932 1.00 65.25 106 LYS A O 1
ATOM 929 N N . ARG A 1 107 ? -3.428 17.167 2.926 1.00 66.50 107 ARG A N 1
ATOM 930 C CA . ARG A 1 107 ? -3.538 15.854 3.588 1.00 66.50 107 ARG A CA 1
ATOM 931 C C . ARG A 1 107 ? -2.458 14.889 3.106 1.00 66.50 107 ARG A C 1
ATOM 933 O O . ARG A 1 107 ? -1.841 14.231 3.934 1.00 66.50 107 ARG A O 1
ATOM 940 N N . VAL A 1 108 ? -2.180 14.855 1.802 1.00 66.06 108 VAL A N 1
ATOM 941 C CA . VAL A 1 108 ? -1.076 14.076 1.222 1.00 66.06 108 VAL A CA 1
ATOM 942 C C . VAL A 1 108 ? 0.247 14.404 1.881 1.00 66.06 108 VAL A C 1
ATOM 944 O O . VAL A 1 108 ? 0.947 13.486 2.280 1.00 66.06 108 VAL A O 1
ATOM 947 N N . GLU A 1 109 ? 0.610 15.681 1.985 1.00 69.00 109 GLU A N 1
ATOM 948 C CA . GLU A 1 109 ? 1.924 16.059 2.515 1.00 69.00 109 GLU A CA 1
ATOM 949 C C . GLU A 1 109 ? 2.060 15.672 3.996 1.00 69.00 109 GLU A C 1
ATOM 951 O O . GLU A 1 109 ? 3.084 15.126 4.410 1.00 69.00 109 GLU A O 1
ATOM 956 N N . ALA A 1 110 ? 0.986 15.827 4.779 1.00 68.56 110 ALA A N 1
ATOM 957 C CA . ALA A 1 110 ? 0.935 15.320 6.149 1.00 68.56 110 ALA A CA 1
ATOM 958 C C . ALA A 1 110 ? 1.079 13.784 6.212 1.00 68.56 110 ALA A C 1
ATOM 960 O O . ALA A 1 110 ? 1.772 13.258 7.085 1.00 68.56 110 ALA A O 1
ATOM 961 N N . PHE A 1 111 ? 0.464 13.055 5.277 1.00 71.75 111 PHE A N 1
ATOM 962 C CA . PHE A 1 111 ? 0.527 11.595 5.221 1.00 71.75 111 PHE A CA 1
ATOM 963 C C . PHE A 1 111 ? 1.863 11.058 4.720 1.00 71.75 111 PHE A C 1
ATOM 965 O O . PHE A 1 111 ? 2.403 10.150 5.351 1.00 71.75 111 PHE A O 1
ATOM 972 N N . LYS A 1 112 ? 2.440 11.640 3.667 1.00 68.81 112 LYS A N 1
ATOM 973 C CA . LYS A 1 112 ? 3.795 11.332 3.197 1.00 68.81 112 LYS A CA 1
ATOM 974 C C . LYS A 1 112 ? 4.792 11.495 4.326 1.00 68.81 112 LYS A C 1
ATOM 976 O O . LYS A 1 112 ? 5.530 10.562 4.607 1.00 68.81 112 LYS A O 1
ATOM 981 N N . ALA A 1 113 ? 4.720 12.597 5.076 1.00 68.69 113 ALA A N 1
ATOM 982 C CA . ALA A 1 113 ? 5.572 12.789 6.243 1.00 68.69 113 ALA A CA 1
ATOM 983 C C . ALA A 1 113 ? 5.413 11.659 7.279 1.00 68.69 113 ALA A C 1
ATOM 985 O O . ALA A 1 113 ? 6.392 11.261 7.898 1.00 68.69 113 ALA A O 1
ATOM 986 N N . ILE A 1 114 ? 4.214 11.098 7.466 1.00 69.38 114 ILE A N 1
ATOM 987 C CA . ILE A 1 114 ? 3.963 9.980 8.392 1.00 69.38 114 ILE A CA 1
ATOM 988 C C . ILE A 1 114 ? 4.470 8.636 7.840 1.00 69.38 114 ILE A C 1
ATOM 990 O O . ILE A 1 114 ? 4.975 7.812 8.609 1.00 69.38 114 ILE A O 1
ATOM 994 N N . VAL A 1 115 ? 4.297 8.385 6.543 1.00 67.69 115 VAL A N 1
ATOM 995 C CA . VAL A 1 115 ? 4.708 7.139 5.876 1.00 67.69 115 VAL A CA 1
ATOM 996 C C . VAL A 1 115 ? 6.230 7.103 5.702 1.00 67.69 115 VAL A C 1
ATOM 998 O O . VAL A 1 115 ? 6.861 6.104 6.045 1.00 67.69 115 VAL A O 1
ATOM 1001 N N . GLU A 1 116 ? 6.829 8.208 5.259 1.00 67.06 116 GLU A N 1
ATOM 1002 C CA . GLU A 1 116 ? 8.260 8.348 4.975 1.00 67.06 116 GLU A CA 1
ATOM 1003 C C . GLU A 1 116 ? 9.100 8.507 6.250 1.00 67.06 116 GLU A C 1
ATOM 1005 O O . GLU A 1 116 ? 10.128 7.841 6.373 1.00 67.06 116 GLU A O 1
ATOM 1010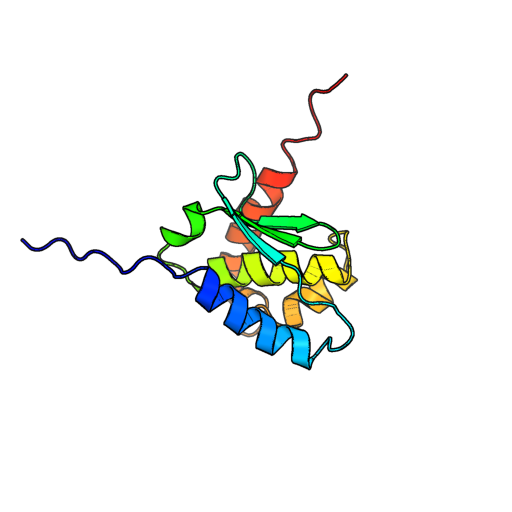 N N . ARG A 1 117 ? 8.652 9.275 7.265 1.00 60.56 117 ARG A N 1
ATOM 1011 C CA . ARG A 1 117 ? 9.406 9.400 8.537 1.00 60.56 117 ARG A CA 1
ATOM 1012 C C . ARG A 1 117 ? 9.640 8.066 9.223 1.00 60.56 117 ARG A C 1
ATOM 1014 O O . ARG A 1 117 ? 10.636 7.923 9.922 1.00 60.56 117 ARG A O 1
ATOM 1021 N N . LYS A 1 118 ? 8.735 7.097 9.070 1.00 53.31 118 LYS A N 1
ATOM 1022 C CA . LYS A 1 118 ? 8.914 5.805 9.730 1.00 53.31 118 LYS A CA 1
ATOM 1023 C C . LYS A 1 118 ? 9.793 4.818 8.948 1.00 53.31 118 LYS A C 1
ATOM 1025 O O . LYS A 1 118 ? 10.275 3.874 9.562 1.00 53.31 118 LYS A O 1
ATOM 1030 N N . LYS A 1 119 ? 10.051 5.057 7.652 1.00 51.78 119 LYS A N 1
ATOM 1031 C CA . LYS A 1 119 ? 11.107 4.353 6.894 1.00 51.78 119 LYS A CA 1
ATOM 1032 C C . LYS A 1 119 ? 12.505 4.936 7.176 1.00 51.78 119 LYS A C 1
ATOM 1034 O O . LYS A 1 119 ? 13.484 4.215 7.071 1.00 51.78 119 LYS A O 1
ATOM 1039 N N . LEU A 1 120 ? 12.599 6.209 7.576 1.00 40.84 120 LEU A N 1
ATOM 1040 C CA . LEU A 1 120 ? 13.867 6.916 7.830 1.00 40.84 120 LEU A CA 1
ATOM 1041 C C . LEU A 1 120 ? 14.505 6.652 9.211 1.00 40.84 120 LEU A C 1
ATOM 1043 O O . LEU A 1 120 ? 15.662 7.004 9.407 1.00 40.84 120 LEU A O 1
ATOM 1047 N N . THR A 1 121 ? 13.818 6.014 10.166 1.00 41.69 121 THR A N 1
ATOM 1048 C CA . THR A 1 121 ? 14.403 5.665 11.484 1.00 41.69 121 THR A CA 1
ATOM 1049 C C . THR A 1 121 ? 15.207 4.352 11.475 1.00 41.69 121 THR A C 1
ATOM 1051 O O . THR A 1 121 ? 15.297 3.664 12.495 1.00 41.69 121 THR A O 1
ATOM 1054 N N . GLU A 1 122 ? 15.762 3.979 10.318 1.00 43.47 122 GLU A N 1
ATOM 1055 C CA . GLU A 1 122 ? 16.550 2.753 10.095 1.00 43.47 122 GLU A CA 1
ATOM 1056 C C . GLU A 1 122 ? 17.911 2.991 9.422 1.00 43.47 122 GLU A C 1
ATOM 1058 O O . GLU A 1 122 ? 18.455 2.065 8.839 1.00 43.47 122 GLU A O 1
ATOM 1063 N N . ASN A 1 123 ? 18.495 4.188 9.544 1.00 39.88 123 ASN A N 1
ATOM 1064 C CA . ASN A 1 123 ? 19.905 4.400 9.178 1.00 39.88 123 ASN A CA 1
ATOM 1065 C C . ASN A 1 123 ? 20.855 4.649 10.357 1.00 39.88 123 ASN A C 1
ATOM 1067 O O . ASN A 1 123 ? 22.038 4.851 10.118 1.00 39.88 123 ASN A O 1
ATOM 1071 N N . ASP A 1 124 ? 20.386 4.554 11.602 1.00 42.22 124 ASP A N 1
ATOM 1072 C CA . ASP A 1 124 ? 21.274 4.525 12.763 1.00 42.22 124 ASP A CA 1
ATOM 1073 C C . ASP A 1 124 ? 21.084 3.213 13.528 1.00 42.22 124 ASP A C 1
ATOM 1075 O O . ASP A 1 124 ? 19.962 2.843 13.883 1.00 42.22 124 ASP A O 1
ATOM 1079 N N . SER A 1 125 ? 22.216 2.559 13.796 1.00 36.03 125 SER A N 1
ATOM 1080 C CA . SER A 1 125 ? 22.437 1.295 14.517 1.00 36.03 125 SER A CA 1
ATOM 1081 C C . SER A 1 125 ? 22.092 -0.003 13.776 1.00 36.03 125 SER A C 1
ATOM 1083 O O . SER A 1 125 ? 21.033 -0.586 13.971 1.00 36.03 125 SER A O 1
ATOM 1085 N N . ASP A 1 126 ? 23.036 -0.434 12.935 1.00 30.20 126 ASP A N 1
ATOM 1086 C CA . ASP A 1 126 ? 23.739 -1.718 13.105 1.00 30.20 126 ASP A CA 1
ATOM 1087 C C . ASP A 1 126 ? 25.141 -1.600 12.447 1.00 30.20 126 ASP A C 1
ATOM 1089 O O . ASP A 1 126 ? 25.380 -2.059 11.328 1.00 30.20 126 ASP A O 1
ATOM 1093 N N . ILE A 1 127 ? 26.038 -0.884 13.147 1.00 32.66 127 ILE A N 1
ATOM 1094 C CA . ILE A 1 127 ? 27.486 -1.166 13.242 1.00 32.66 127 ILE A CA 1
ATOM 1095 C C . ILE A 1 127 ? 27.688 -1.760 14.633 1.00 32.66 127 ILE A C 1
ATOM 1097 O O . ILE A 1 127 ? 27.098 -1.178 15.576 1.00 32.66 127 ILE A O 1
#

Foldseek 3Di:
DDPPPPQFDDLVVLLVVLCVVLCVVVVVQDAADEAEDADPQAQWAADQRHIYGYVVNRVDPDSLLSNLRSLLNVLCNVPVDPDPSSVVSSCVRRPLNPPPDPVSVVVVVVSCCRRVVSVPVPPPDDD

Solvent-accessible surface area (backbone atoms only — not comparable to full-atom values): 7570 Å² total; per-residue (Å²): 135,82,82,81,75,73,79,62,46,56,63,67,63,52,48,52,56,51,44,62,58,52,36,74,79,41,73,88,59,79,84,51,47,81,40,80,39,90,49,94,54,45,64,49,46,58,53,101,61,32,37,37,38,20,54,71,55,28,75,46,90,52,65,66,60,51,50,42,44,51,43,52,36,54,27,39,77,80,32,80,56,94,43,72,68,22,52,59,52,32,40,75,71,29,71,51,63,40,85,89,38,72,75,38,44,59,50,40,57,58,46,48,52,58,60,50,55,39,65,63,76,70,82,72,84,92,125

pLDDT: mean 81.6, std 18.7, range [30.2, 98.25]

Secondary structure (DSSP, 8-state):
-----PPPP-HHHHHHHHHHHHHHH-TTS--PEEEEE--SS-SEEEETTEEEEEGGGGG-S-HHHHHHHHHHHHHTTT-SS--HHHHHHHHHH-GGG-TT-HHHHHHHHHHHHHHHHHHSTTSS---

Mean predicted aligned error: 7.71 Å

Nearest PDB structures (foldseek):
  4jix-assembly1_B  TM=7.603E-01  e=2.289E-04  Methanocaldococcus jannaschii DSM 2661
  4qhi-assembly2_C  TM=7.080E-01  e=8.568E-04  Methanocaldococcus jannaschii DSM 2661
  4qhi-assembly1_B  TM=6.864E-01  e=2.844E-03  Methanocaldococcus jannaschii DSM 2661
  4qhj-assembly1_B  TM=6.973E-01  e=6.993E-03  Methanocaldococcus jannaschii DSM 2661
  8slm-assembly1_A-2  TM=3.611E-01  e=4.490E-02  Deinococcus geothermalis DSM 11300

Sequence (127 aa):
MKAYKTDMIDLQREYDGCWEVFHRQYPYVERPKLYIKKLRKAWGLCAKRYISLNQKLQKLDDVYFVRHVIYHEMSHLIHMNHSRAFYDVLKQFDPLLKKENEKLHKRVEAFKAIVERKKLTENDSDI